Protein AF-A0A836NZJ3-F1 (afdb_monomer_lite)

Sequence (73 aa):
PDDITADALAGLSQTPKTLPSKYFYDARGSQLFEAITQQPEYYLTSTELSLLEASMTSIAQAIGAGVHVVEYG

Structure (mmCIF, N/CA/C/O backbone):
data_AF-A0A836NZJ3-F1
#
_entry.id   AF-A0A836NZJ3-F1
#
loop_
_atom_site.group_PDB
_atom_site.id
_atom_site.type_symbol
_atom_site.label_atom_id
_atom_site.label_alt_id
_atom_site.label_comp_id
_atom_site.label_asym_id
_atom_site.label_entity_id
_atom_site.label_seq_id
_atom_site.pdbx_PDB_ins_code
_atom_site.Cartn_x
_atom_site.Cartn_y
_atom_site.Cartn_z
_atom_site.occupancy
_atom_site.B_iso_or_equiv
_atom_site.auth_seq_id
_atom_site.auth_comp_id
_atom_site.auth_asym_id
_atom_site.auth_atom_id
_atom_site.pdbx_PDB_model_num
ATOM 1 N N . PRO A 1 1 ? -6.976 -9.453 -16.809 1.00 57.16 1 PRO A N 1
ATOM 2 C CA . PRO A 1 1 ? -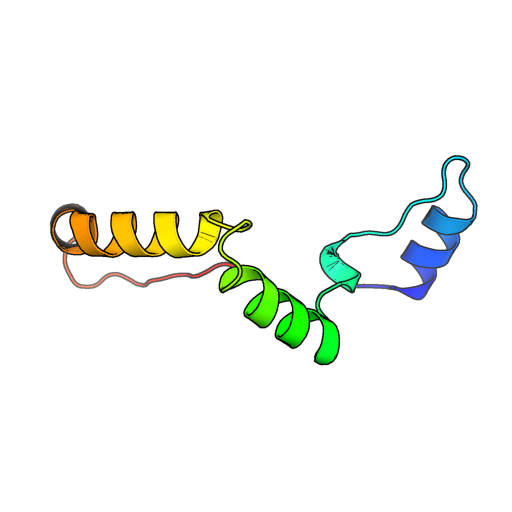5.824 -10.056 -16.099 1.00 57.16 1 PRO A CA 1
ATOM 3 C C . PRO A 1 1 ? -4.645 -9.091 -16.153 1.00 57.16 1 PRO A C 1
ATOM 5 O O . PRO A 1 1 ? -4.549 -8.355 -17.132 1.00 57.16 1 PRO A O 1
ATOM 8 N N . ASP A 1 2 ? -3.799 -9.073 -15.128 1.00 75.06 2 ASP A N 1
ATOM 9 C CA . ASP A 1 2 ? -2.554 -8.311 -15.193 1.00 75.06 2 ASP A CA 1
ATOM 10 C C . ASP A 1 2 ? -1.638 -8.899 -16.273 1.00 75.06 2 ASP A C 1
ATOM 12 O O . ASP A 1 2 ? -1.396 -10.106 -16.296 1.00 75.06 2 ASP A O 1
ATOM 16 N N . ASP A 1 3 ? -1.154 -8.045 -17.176 1.00 93.00 3 ASP A N 1
ATOM 17 C CA . ASP A 1 3 ? -0.197 -8.402 -18.223 1.00 93.00 3 ASP A CA 1
ATOM 18 C C . ASP A 1 3 ? 1.001 -7.455 -18.147 1.00 93.00 3 ASP A C 1
ATOM 20 O O . ASP A 1 3 ? 1.055 -6.401 -18.783 1.00 93.00 3 ASP A O 1
ATOM 24 N N . ILE A 1 4 ? 1.983 -7.854 -17.338 1.00 94.94 4 ILE A N 1
ATOM 25 C CA . ILE A 1 4 ? 3.212 -7.084 -17.136 1.00 94.94 4 ILE A CA 1
ATOM 26 C C . ILE A 1 4 ? 3.992 -6.878 -18.433 1.00 94.94 4 ILE A C 1
ATOM 28 O O . ILE A 1 4 ? 4.665 -5.863 -18.584 1.00 94.94 4 ILE A O 1
ATOM 32 N N . THR A 1 5 ? 3.896 -7.810 -19.386 1.00 9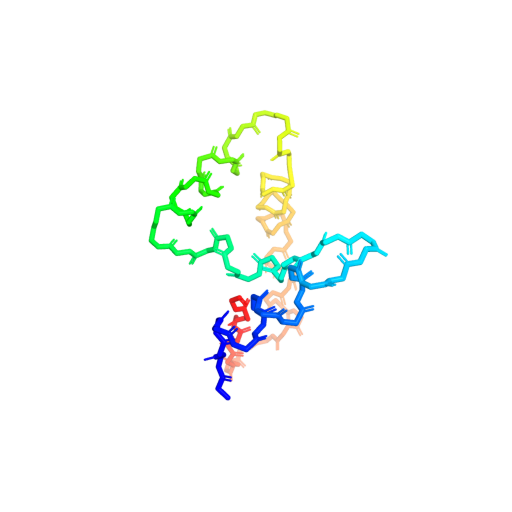7.00 5 THR A N 1
ATOM 33 C CA . THR A 1 5 ? 4.646 -7.712 -20.640 1.00 97.00 5 THR A CA 1
ATOM 34 C C . THR A 1 5 ? 4.033 -6.646 -21.534 1.00 97.00 5 THR A C 1
ATOM 36 O O . THR A 1 5 ? 4.758 -5.788 -22.041 1.00 97.00 5 THR A O 1
ATOM 39 N N . ALA A 1 6 ? 2.706 -6.654 -21.689 1.00 97.12 6 ALA A N 1
ATOM 40 C CA . ALA A 1 6 ? 1.998 -5.619 -22.434 1.00 97.12 6 ALA A CA 1
ATOM 41 C C . ALA A 1 6 ? 2.166 -4.235 -21.785 1.00 97.12 6 ALA A C 1
ATOM 43 O O . ALA A 1 6 ? 2.500 -3.273 -22.482 1.00 97.12 6 ALA A O 1
ATOM 44 N N . ASP A 1 7 ? 2.014 -4.142 -20.459 1.00 96.88 7 ASP A N 1
ATOM 45 C CA . ASP A 1 7 ? 2.169 -2.887 -19.715 1.00 96.88 7 ASP A CA 1
ATOM 46 C C . ASP A 1 7 ? 3.597 -2.327 -19.839 1.00 96.88 7 ASP A C 1
ATOM 48 O O . ASP A 1 7 ? 3.782 -1.134 -20.094 1.00 96.88 7 ASP A O 1
ATOM 52 N N . ALA A 1 8 ? 4.619 -3.182 -19.713 1.00 97.44 8 ALA A N 1
ATOM 53 C CA . ALA A 1 8 ? 6.012 -2.772 -19.855 1.00 97.44 8 ALA A CA 1
ATOM 54 C C . ALA A 1 8 ? 6.344 -2.346 -21.285 1.00 97.44 8 ALA A C 1
ATOM 56 O O . ALA A 1 8 ? 6.993 -1.317 -21.479 1.00 97.44 8 ALA A O 1
ATOM 57 N N . LEU A 1 9 ? 5.876 -3.089 -22.293 1.00 98.00 9 LEU A N 1
ATOM 58 C CA . LEU A 1 9 ? 6.080 -2.717 -23.690 1.00 98.00 9 LEU A CA 1
ATOM 59 C C . LEU A 1 9 ? 5.455 -1.348 -23.982 1.00 98.00 9 LEU A C 1
ATOM 61 O O . LEU A 1 9 ? 6.112 -0.487 -24.569 1.00 98.00 9 LEU A O 1
ATOM 65 N N . ALA A 1 10 ? 4.218 -1.121 -23.542 1.00 97.44 10 ALA A N 1
ATOM 66 C CA . ALA A 1 10 ? 3.518 0.135 -23.769 1.00 97.44 10 ALA A CA 1
ATOM 67 C C . ALA A 1 10 ? 4.173 1.312 -23.027 1.00 97.44 10 ALA A C 1
ATOM 69 O O . ALA A 1 10 ? 4.356 2.379 -23.615 1.00 97.44 10 ALA A O 1
ATOM 70 N N . GLY A 1 11 ? 4.538 1.132 -21.755 1.00 97.62 11 GLY A N 1
ATOM 71 C CA . GLY A 1 11 ? 5.076 2.194 -20.904 1.00 97.62 11 GLY A CA 1
ATOM 72 C C . GLY A 1 11 ? 6.531 2.563 -21.207 1.00 97.62 11 GLY A C 1
ATOM 73 O O . GLY A 1 11 ? 6.885 3.744 -21.244 1.00 97.62 11 GLY A O 1
ATOM 74 N N . LEU A 1 12 ? 7.385 1.576 -21.498 1.00 98.19 12 LEU A N 1
ATOM 75 C CA . LEU A 1 12 ? 8.804 1.809 -21.798 1.00 98.19 12 LEU A CA 1
ATOM 76 C C . LEU A 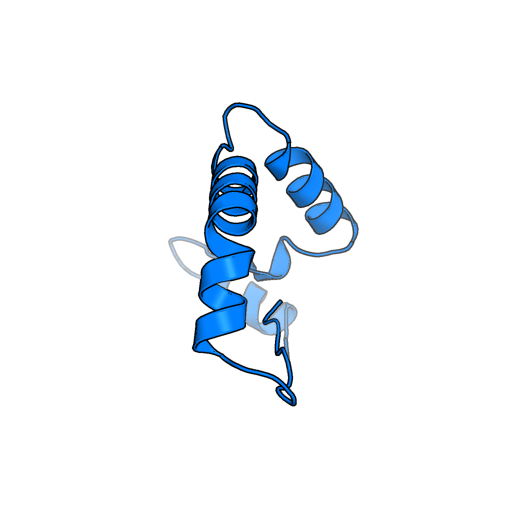1 12 ? 9.045 2.323 -23.225 1.00 98.19 12 LEU A C 1
ATOM 78 O O . LEU A 1 12 ? 10.107 2.893 -23.493 1.00 98.19 12 LEU A O 1
ATOM 82 N N . SER A 1 13 ? 8.062 2.177 -24.119 1.00 98.12 13 SER A N 1
ATOM 83 C CA . SER A 1 13 ? 8.101 2.748 -25.475 1.00 98.12 13 SER A CA 1
ATOM 84 C C . SER A 1 13 ? 7.724 4.238 -25.525 1.00 98.12 13 SER A C 1
ATOM 86 O O . SER A 1 13 ? 7.922 4.881 -26.554 1.00 98.12 13 SER A O 1
ATOM 88 N N . GLN A 1 14 ? 7.189 4.810 -24.440 1.00 98.00 14 GLN A N 1
ATOM 89 C CA . GLN A 1 14 ? 6.774 6.217 -24.376 1.00 98.00 14 GLN A CA 1
ATOM 90 C C . GLN A 1 14 ? 7.928 7.171 -24.022 1.00 98.00 14 GLN A C 1
ATOM 92 O O . GLN A 1 14 ? 8.999 6.772 -23.553 1.00 98.00 14 GLN A O 1
ATOM 97 N N . THR A 1 15 ? 7.699 8.471 -24.242 1.00 97.06 15 THR A N 1
ATOM 98 C CA . THR A 1 15 ? 8.544 9.560 -23.731 1.00 97.06 15 THR A CA 1
ATOM 99 C C . THR A 1 15 ? 7.648 10.619 -23.071 1.00 97.06 15 THR A C 1
ATOM 101 O O . THR A 1 15 ? 6.943 11.320 -23.796 1.00 97.06 15 THR A O 1
ATOM 104 N N . PRO A 1 16 ? 7.655 10.748 -21.728 1.00 96.12 16 PRO A N 1
ATOM 105 C CA . PRO A 1 16 ? 8.486 10.010 -20.769 1.00 96.12 16 PRO A CA 1
ATOM 106 C C . PRO A 1 16 ? 8.064 8.539 -20.598 1.00 96.12 16 PRO A C 1
ATOM 108 O O . PRO A 1 16 ? 6.918 8.178 -20.847 1.00 96.12 16 PRO A O 1
ATOM 111 N N . LYS A 1 17 ? 9.008 7.692 -20.168 1.00 98.38 17 LYS A N 1
ATOM 112 C CA . LYS A 1 17 ? 8.757 6.271 -19.871 1.00 98.38 17 LYS A CA 1
ATOM 113 C C . LYS A 1 17 ? 8.009 6.130 -18.552 1.00 98.38 17 LYS A C 1
ATOM 115 O O . LYS A 1 17 ? 8.315 6.849 -17.602 1.00 98.38 17 LYS A O 1
ATOM 120 N N . THR A 1 18 ? 7.089 5.176 -18.478 1.00 97.69 18 THR A N 1
ATOM 121 C CA . THR A 1 18 ? 6.296 4.906 -17.271 1.00 97.69 18 THR A CA 1
ATOM 122 C C . THR A 1 18 ? 6.124 3.405 -17.038 1.00 97.69 18 THR A C 1
ATOM 124 O O . THR A 1 18 ? 6.258 2.607 -17.964 1.00 97.69 18 THR A O 1
ATOM 127 N N . LEU A 1 19 ? 5.843 3.019 -15.791 1.00 97.19 19 LEU A N 1
ATOM 128 C CA . LEU A 1 19 ? 5.371 1.687 -15.408 1.00 97.19 19 LEU A CA 1
ATOM 129 C C . LEU A 1 19 ? 4.300 1.836 -14.315 1.00 97.19 19 LEU A C 1
ATOM 131 O O . LEU A 1 19 ? 4.446 2.708 -13.454 1.00 97.19 19 LEU A O 1
ATOM 135 N N . PRO A 1 20 ? 3.240 1.008 -14.317 1.00 96.06 20 PRO A N 1
ATOM 136 C CA . PRO A 1 20 ? 2.260 0.991 -13.236 1.00 96.06 20 PRO A CA 1
ATOM 137 C C . PRO A 1 20 ? 2.896 0.660 -11.877 1.00 96.06 20 PRO A C 1
ATOM 139 O O . PRO A 1 20 ? 3.657 -0.300 -11.761 1.00 96.06 20 PRO A O 1
ATOM 142 N N . SER A 1 21 ? 2.529 1.402 -10.829 1.00 96.25 21 SER A N 1
ATOM 143 C CA . SER A 1 21 ? 3.065 1.210 -9.471 1.00 96.25 21 SER A CA 1
ATOM 144 C C . SER A 1 21 ? 2.675 -0.123 -8.830 1.00 96.25 21 SER A C 1
ATOM 146 O O . SER A 1 21 ? 3.374 -0.578 -7.933 1.00 96.25 21 SER A O 1
ATOM 148 N N . LYS A 1 22 ? 1.615 -0.795 -9.305 1.00 94.00 22 LYS A N 1
ATOM 149 C CA . LYS A 1 22 ? 1.223 -2.136 -8.824 1.00 94.00 22 LYS A CA 1
ATOM 150 C C . LYS A 1 22 ? 2.368 -3.158 -8.911 1.00 94.00 22 LYS A C 1
ATOM 152 O O . LYS A 1 22 ? 2.431 -4.078 -8.107 1.00 94.00 22 LYS A O 1
ATOM 157 N N . TYR A 1 23 ? 3.311 -2.961 -9.839 1.00 95.69 23 TYR A N 1
ATOM 158 C CA . TYR A 1 23 ? 4.489 -3.820 -9.991 1.00 95.69 23 TYR A CA 1
ATOM 159 C C . TYR A 1 23 ? 5.576 -3.588 -8.933 1.00 95.69 23 TYR A C 1
ATOM 161 O O . TYR A 1 23 ? 6.548 -4.337 -8.900 1.00 95.69 23 TYR A O 1
ATOM 169 N N . PHE A 1 24 ? 5.417 -2.605 -8.040 1.00 96.81 24 PHE A N 1
ATOM 170 C CA . PHE A 1 24 ? 6.263 -2.491 -6.853 1.00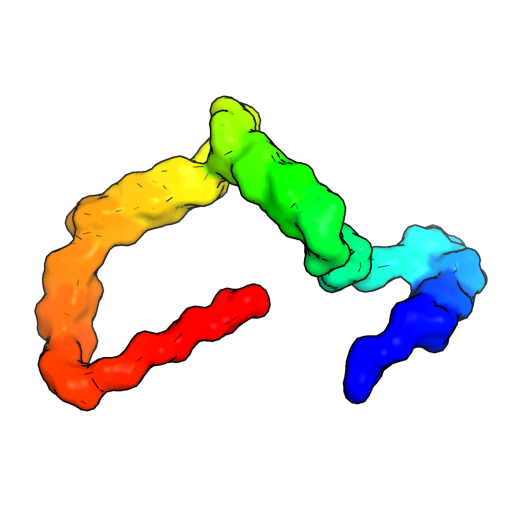 96.81 24 PHE A CA 1
ATOM 171 C C . PHE A 1 24 ? 5.977 -3.570 -5.810 1.00 96.81 24 PHE A C 1
ATOM 173 O O . PHE A 1 24 ? 6.827 -3.776 -4.961 1.00 96.81 24 PHE A O 1
ATOM 180 N N . TYR A 1 25 ? 4.827 -4.247 -5.842 1.00 95.31 25 TYR A N 1
ATOM 181 C CA . TYR A 1 25 ? 4.353 -5.082 -4.731 1.00 95.31 25 TYR A CA 1
ATOM 182 C C . TYR A 1 25 ? 4.502 -6.588 -4.994 1.00 95.31 25 TYR A C 1
ATOM 184 O O . TYR A 1 25 ? 3.606 -7.381 -4.706 1.00 95.31 25 TYR A O 1
ATOM 192 N N . ASP A 1 26 ? 5.651 -7.006 -5.536 1.00 95.69 26 ASP A N 1
ATOM 193 C CA . ASP A 1 26 ? 6.046 -8.418 -5.477 1.00 95.69 26 ASP A CA 1
ATOM 194 C C . ASP A 1 26 ? 6.414 -8.824 -4.032 1.00 95.69 26 ASP A C 1
ATOM 196 O O . ASP A 1 26 ? 6.354 -8.020 -3.101 1.00 95.69 26 ASP A O 1
ATOM 200 N N . ALA A 1 27 ? 6.812 -10.079 -3.807 1.00 97.81 27 ALA A N 1
ATOM 201 C CA . ALA A 1 27 ? 7.150 -10.543 -2.459 1.00 97.81 27 ALA A CA 1
ATOM 202 C C . ALA A 1 27 ? 8.239 -9.687 -1.779 1.00 97.81 27 ALA A C 1
ATOM 204 O O . ALA A 1 27 ? 8.176 -9.447 -0.573 1.00 97.81 27 ALA A O 1
ATOM 205 N N . ARG A 1 28 ? 9.235 -9.211 -2.536 1.00 98.31 28 ARG A N 1
ATOM 206 C CA . ARG A 1 28 ? 10.324 -8.397 -1.991 1.00 98.31 28 ARG A CA 1
ATOM 207 C C . ARG A 1 28 ? 9.885 -6.953 -1.790 1.00 98.31 28 ARG A C 1
ATOM 209 O O . ARG A 1 28 ? 10.209 -6.348 -0.771 1.00 98.31 28 ARG A O 1
ATOM 216 N N . GLY A 1 29 ? 9.180 -6.399 -2.758 1.00 98.19 29 GLY A N 1
ATOM 217 C CA . GLY A 1 29 ? 8.684 -5.041 -2.727 1.00 98.19 29 GLY A CA 1
ATOM 218 C C . GLY A 1 29 ? 7.651 -4.814 -1.629 1.00 98.19 29 GLY A C 1
ATOM 219 O O . GLY A 1 29 ? 7.712 -3.795 -0.950 1.00 98.19 29 GLY A O 1
ATOM 220 N N . SER A 1 30 ? 6.813 -5.808 -1.334 1.00 97.81 30 SER A N 1
ATOM 221 C CA . SER A 1 30 ? 5.903 -5.775 -0.184 1.00 97.81 30 SER A CA 1
ATOM 222 C C . SER A 1 30 ? 6.652 -5.751 1.154 1.00 97.81 30 SER A C 1
ATOM 224 O O . SER A 1 30 ? 6.324 -4.943 2.016 1.00 97.81 30 SER A O 1
ATOM 226 N N . GLN A 1 31 ? 7.725 -6.537 1.313 1.00 98.56 31 GLN A N 1
ATOM 227 C CA . GLN A 1 31 ? 8.587 -6.458 2.509 1.00 98.56 31 GLN A CA 1
ATOM 228 C C . GLN A 1 31 ? 9.281 -5.096 2.636 1.00 98.56 31 GLN A C 1
ATOM 230 O O . GLN A 1 31 ? 9.485 -4.589 3.737 1.00 98.56 31 GLN A O 1
ATOM 235 N N . LEU A 1 32 ? 9.687 -4.503 1.509 1.00 98.62 32 LEU A N 1
ATOM 236 C CA . LEU A 1 32 ? 10.264 -3.161 1.499 1.00 98.62 32 LEU A CA 1
ATOM 237 C C . LEU A 1 32 ? 9.222 -2.115 1.892 1.00 98.62 32 LEU A C 1
ATOM 239 O O . LEU A 1 32 ? 9.544 -1.220 2.665 1.00 98.62 32 LEU A O 1
ATOM 243 N N . PHE A 1 33 ? 7.987 -2.240 1.407 1.00 98.19 33 PHE A N 1
ATOM 244 C CA . PHE A 1 33 ? 6.893 -1.361 1.799 1.00 98.19 33 PHE A CA 1
ATOM 245 C C . PHE A 1 33 ? 6.591 -1.474 3.296 1.00 98.19 33 PHE A C 1
ATOM 247 O O . PHE A 1 33 ? 6.511 -0.452 3.965 1.00 98.19 33 PHE A O 1
ATOM 254 N N . GLU A 1 34 ? 6.545 -2.685 3.851 1.00 97.75 34 GLU A N 1
ATOM 255 C CA . GLU A 1 34 ? 6.407 -2.895 5.297 1.00 97.75 34 GLU A CA 1
ATOM 256 C C . GLU A 1 34 ? 7.558 -2.252 6.091 1.00 97.75 34 GLU A C 1
ATOM 258 O O . GLU A 1 34 ? 7.340 -1.650 7.136 1.00 97.75 34 GLU A O 1
ATOM 263 N N . ALA A 1 35 ? 8.793 -2.298 5.588 1.00 98.50 35 ALA A N 1
ATOM 264 C CA . ALA A 1 35 ? 9.902 -1.584 6.222 1.00 98.50 35 ALA A CA 1
ATOM 265 C C . ALA A 1 35 ? 9.766 -0.051 6.108 1.00 98.50 35 ALA A C 1
ATOM 267 O O . ALA A 1 35 ? 10.169 0.668 7.028 1.00 98.50 35 ALA A O 1
ATOM 268 N N . ILE A 1 36 ? 9.203 0.446 4.998 1.00 98.44 36 ILE A N 1
ATOM 269 C CA . ILE A 1 36 ? 8.905 1.869 4.780 1.00 98.44 36 ILE A CA 1
ATOM 270 C C . ILE A 1 36 ? 7.867 2.354 5.791 1.00 98.44 36 ILE A C 1
ATOM 272 O O . ILE A 1 36 ? 8.072 3.420 6.363 1.00 98.44 36 ILE A O 1
ATOM 276 N N . THR A 1 37 ? 6.810 1.583 6.075 1.00 98.12 37 THR A N 1
ATOM 277 C CA . THR A 1 37 ? 5.745 2.005 7.006 1.00 98.12 37 THR A CA 1
ATOM 278 C C . THR A 1 37 ? 6.220 2.231 8.443 1.00 98.12 37 THR A C 1
ATOM 280 O O . THR A 1 37 ? 5.543 2.913 9.210 1.00 98.12 37 THR A O 1
ATOM 283 N N . GLN A 1 38 ? 7.394 1.702 8.797 1.00 97.75 38 GLN A N 1
ATOM 284 C CA . GLN A 1 38 ? 8.024 1.869 10.108 1.00 97.75 38 GLN A CA 1
ATOM 285 C C . GLN A 1 38 ? 9.024 3.032 10.171 1.00 97.75 38 GLN A C 1
ATOM 287 O O . GLN A 1 38 ? 9.552 3.328 11.244 1.00 97.75 38 GLN A O 1
ATOM 292 N N . GLN A 1 39 ? 9.337 3.677 9.041 1.00 98.25 39 GLN A N 1
ATOM 293 C CA . GLN A 1 39 ? 10.278 4.795 9.031 1.00 98.25 39 GLN A CA 1
ATOM 294 C C . GLN A 1 39 ? 9.631 6.058 9.616 1.00 98.25 39 GLN A C 1
ATOM 296 O O . GLN A 1 39 ? 8.480 6.360 9.289 1.00 98.25 39 GLN A O 1
ATOM 301 N N . PRO A 1 40 ? 10.357 6.845 10.432 1.00 96.94 40 PRO A N 1
ATOM 302 C CA . PRO A 1 40 ? 9.812 8.060 11.037 1.00 96.94 40 PRO A CA 1
ATOM 303 C C . PRO A 1 40 ? 9.391 9.111 9.997 1.00 96.94 40 PRO A C 1
ATOM 305 O O . PRO A 1 40 ? 8.486 9.902 10.253 1.00 96.94 40 PRO A O 1
ATOM 308 N N . GLU A 1 41 ? 10.005 9.114 8.814 1.00 98.00 41 GLU A N 1
ATOM 309 C CA . GLU A 1 41 ? 9.644 9.993 7.702 1.00 98.00 41 GLU A CA 1
ATOM 310 C C . GLU A 1 41 ? 8.319 9.587 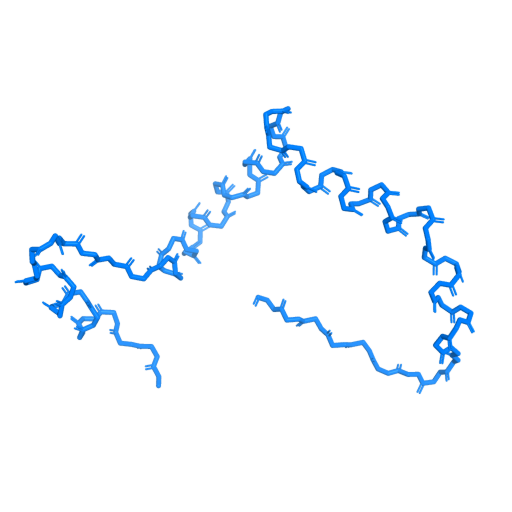7.034 1.00 98.00 41 GLU A C 1
ATOM 312 O O . GLU A 1 41 ? 7.633 10.437 6.462 1.00 98.00 41 GLU A O 1
ATOM 317 N N . TYR A 1 42 ? 7.931 8.309 7.119 1.00 98.12 42 TYR A N 1
ATOM 318 C CA . TYR A 1 42 ? 6.695 7.775 6.544 1.00 98.12 42 TYR A CA 1
ATOM 319 C C . TYR A 1 42 ? 5.588 7.680 7.602 1.00 98.12 42 TYR A C 1
ATOM 321 O O . TYR A 1 42 ? 5.073 6.619 7.941 1.00 98.12 42 TYR A O 1
ATOM 329 N N . TYR A 1 43 ? 5.184 8.835 8.125 1.00 97.75 43 TYR A N 1
ATOM 330 C CA . TYR A 1 43 ? 4.206 8.943 9.214 1.00 97.75 43 TYR A CA 1
ATOM 331 C C . TYR A 1 43 ? 2.786 8.441 8.880 1.00 97.75 43 TYR A C 1
ATOM 333 O O . TYR A 1 43 ? 1.936 8.391 9.769 1.00 97.75 43 TYR A O 1
ATOM 341 N N . LEU A 1 44 ? 2.491 8.123 7.613 1.00 98.31 44 LEU A N 1
ATOM 342 C CA . LEU A 1 44 ? 1.136 7.809 7.147 1.00 98.31 44 LEU A CA 1
ATOM 343 C C . LEU A 1 44 ? 0.537 6.611 7.889 1.00 98.31 44 LEU A C 1
ATOM 345 O O . LEU A 1 44 ? -0.540 6.734 8.467 1.00 98.31 44 LEU A O 1
ATOM 349 N N . THR A 1 45 ? 1.256 5.488 7.938 1.00 97.62 45 THR A N 1
ATOM 350 C CA . THR A 1 45 ? 0.757 4.257 8.567 1.00 97.62 45 THR A CA 1
ATOM 351 C C . THR A 1 45 ? 0.569 4.422 10.073 1.00 97.62 45 THR A C 1
ATOM 353 O O . THR A 1 45 ? -0.466 4.037 10.610 1.00 97.62 45 THR A O 1
ATOM 356 N N . SER A 1 46 ? 1.524 5.046 10.769 1.00 97.69 46 SER A N 1
ATOM 357 C CA . SER A 1 46 ? 1.411 5.272 12.217 1.00 97.69 46 SER A CA 1
ATOM 358 C C . SER A 1 46 ? 0.280 6.242 12.573 1.00 97.69 46 SER A C 1
ATOM 360 O O . SER A 1 46 ? -0.412 6.052 13.576 1.00 97.69 46 SER A O 1
ATOM 362 N N . THR A 1 47 ? 0.047 7.252 11.733 1.00 98.25 47 THR A N 1
ATOM 363 C CA . THR A 1 47 ? -1.060 8.202 11.902 1.00 98.25 47 THR A CA 1
ATOM 364 C C . THR A 1 47 ? -2.409 7.528 11.692 1.00 98.25 47 THR A C 1
ATOM 366 O O . THR A 1 47 ? -3.312 7.713 12.507 1.00 98.25 47 THR A O 1
ATOM 369 N N . GLU A 1 48 ? -2.549 6.725 10.637 1.00 98.06 48 GLU A N 1
ATOM 370 C CA . GLU A 1 48 ? -3.772 5.967 10.368 1.00 98.06 48 GLU A CA 1
ATOM 371 C C . GLU A 1 48 ? -4.097 5.001 11.512 1.00 98.06 48 GLU A C 1
ATOM 373 O O . GLU A 1 48 ? -5.214 5.034 12.027 1.00 98.06 48 GLU A O 1
ATOM 378 N N . LEU A 1 49 ? -3.114 4.219 11.973 1.00 97.38 49 LEU A N 1
ATOM 379 C CA . LEU A 1 49 ? -3.265 3.320 13.121 1.00 97.38 49 LEU A CA 1
ATOM 380 C C . LEU A 1 49 ? -3.742 4.075 14.368 1.00 97.38 49 LEU A C 1
ATOM 382 O O . LEU A 1 49 ? -4.722 3.674 14.990 1.00 97.38 49 LEU A O 1
ATOM 386 N N . SER A 1 50 ? -3.116 5.213 14.685 1.00 98.12 50 SER A N 1
ATOM 387 C CA . SER A 1 50 ? -3.486 6.028 15.852 1.00 98.12 50 SER A CA 1
ATOM 388 C C . SER A 1 50 ? -4.924 6.554 15.764 1.00 98.12 50 SER A C 1
ATOM 390 O O . SER A 1 50 ? -5.660 6.568 16.752 1.00 98.12 50 SER A O 1
ATOM 392 N N . LEU A 1 51 ? -5.350 6.995 14.576 1.00 98.12 51 LEU A N 1
ATOM 393 C CA . LEU A 1 51 ? -6.715 7.475 14.348 1.00 98.12 51 LEU A CA 1
ATOM 394 C C . LEU A 1 51 ? -7.732 6.339 14.427 1.00 98.12 51 LEU A C 1
ATOM 396 O O . LEU A 1 51 ? -8.814 6.526 14.995 1.00 98.12 51 LEU A O 1
ATOM 400 N N . LEU A 1 52 ? -7.386 5.178 13.869 1.00 97.12 52 LEU A N 1
ATOM 401 C CA . LEU A 1 52 ? -8.218 3.989 13.908 1.00 97.12 52 LEU A CA 1
ATOM 402 C C . LEU A 1 52 ? -8.412 3.535 15.355 1.00 97.12 52 LEU A C 1
ATOM 404 O O . LEU A 1 52 ? -9.552 3.395 15.780 1.00 97.12 52 LEU A O 1
ATOM 408 N N . GLU A 1 53 ? -7.342 3.414 16.142 1.00 97.88 53 GLU A N 1
ATOM 409 C CA . GLU A 1 53 ? -7.405 3.078 17.571 1.00 97.88 53 GLU A CA 1
ATOM 410 C C . GLU A 1 53 ? -8.285 4.058 18.359 1.00 97.88 53 GLU A C 1
ATOM 412 O O . GLU A 1 53 ? -9.151 3.640 19.131 1.00 97.88 53 GLU A O 1
ATOM 417 N N . ALA A 1 54 ? -8.124 5.363 18.122 1.00 98.31 54 ALA A N 1
ATOM 418 C CA . ALA A 1 54 ? -8.911 6.393 18.796 1.00 98.31 54 ALA A CA 1
ATOM 419 C C . ALA A 1 54 ? -10.403 6.373 18.408 1.00 98.31 54 ALA A C 1
ATOM 421 O O . ALA A 1 54 ? -11.257 6.753 19.211 1.00 98.31 54 ALA A O 1
ATOM 422 N N . SER A 1 55 ? -10.729 5.937 17.186 1.00 97.69 55 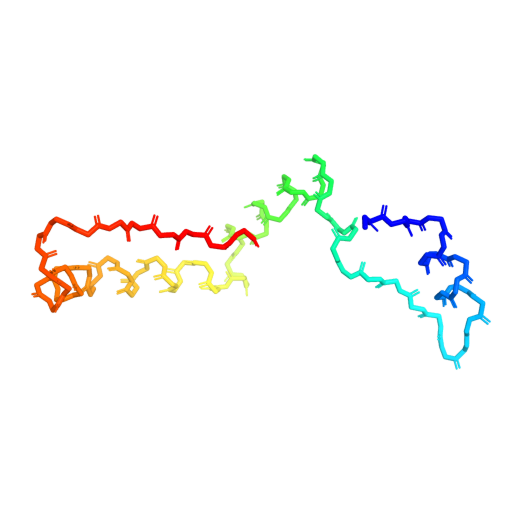SER A N 1
ATOM 423 C CA . SER A 1 55 ? -12.076 6.064 16.610 1.00 97.69 55 SER A CA 1
ATOM 424 C C . SER A 1 55 ? -12.840 4.742 16.503 1.00 97.69 55 SER A C 1
ATOM 426 O O . SER A 1 55 ? -14.056 4.767 16.300 1.00 97.69 55 SER A O 1
ATOM 428 N N . MET A 1 56 ? -12.174 3.592 16.656 1.00 96.12 56 MET A N 1
ATOM 429 C CA . MET A 1 56 ? -12.729 2.266 16.351 1.00 96.12 56 MET A CA 1
ATOM 430 C C . MET A 1 56 ? -14.023 1.977 17.115 1.00 96.12 56 MET A C 1
ATOM 432 O O . MET A 1 56 ? -14.970 1.453 16.534 1.00 96.12 56 MET A O 1
ATOM 436 N N . THR A 1 57 ? -14.118 2.388 18.382 1.00 96.19 57 THR A N 1
ATOM 437 C CA . THR A 1 57 ? -15.345 2.228 19.179 1.00 96.19 57 THR A CA 1
ATOM 438 C C . THR A 1 57 ? -16.526 2.996 18.583 1.00 96.19 57 THR A C 1
ATOM 440 O O . THR A 1 57 ? -17.622 2.451 18.476 1.00 96.19 57 THR A O 1
ATOM 443 N N . SER A 1 58 ? -16.311 4.247 18.166 1.00 97.81 58 SER A N 1
ATOM 444 C CA . SER A 1 58 ? -17.353 5.085 17.554 1.00 97.81 58 SER A CA 1
ATOM 445 C C . SER A 1 58 ? -17.798 4.517 16.204 1.00 97.81 58 SER A C 1
ATOM 447 O O . SER A 1 58 ? -18.991 4.399 15.928 1.00 97.81 58 SER A O 1
ATOM 449 N N . ILE A 1 59 ? -16.833 4.071 15.394 1.00 96.31 59 ILE A N 1
ATOM 450 C CA . ILE A 1 59 ? -17.087 3.430 14.100 1.00 96.31 59 ILE A CA 1
ATOM 451 C C . ILE A 1 59 ? -17.919 2.154 14.288 1.00 96.31 59 ILE A C 1
ATOM 453 O O . ILE A 1 59 ? -18.949 1.989 13.637 1.00 96.31 59 ILE A O 1
ATOM 457 N N . ALA A 1 60 ? -17.531 1.280 15.222 1.00 94.81 60 ALA A N 1
ATOM 458 C CA . ALA A 1 60 ? -18.256 0.045 15.509 1.00 94.81 60 ALA A CA 1
ATOM 459 C C . ALA A 1 60 ? -19.697 0.309 15.982 1.00 94.81 60 ALA A C 1
ATOM 461 O O . ALA A 1 60 ? -20.624 -0.383 15.560 1.00 94.81 60 ALA A O 1
ATOM 462 N N . GLN A 1 61 ? -19.905 1.335 16.815 1.00 96.62 61 GLN A N 1
ATOM 463 C CA . GLN A 1 61 ? -21.240 1.744 17.264 1.00 96.62 61 GLN A CA 1
ATOM 464 C C . GLN A 1 61 ? -22.112 2.260 16.116 1.00 96.62 61 GLN A C 1
ATOM 466 O O . GLN A 1 61 ? -23.296 1.934 16.063 1.00 96.62 61 GLN A O 1
ATOM 471 N N . ALA A 1 62 ? -21.540 3.040 15.196 1.00 97.19 62 ALA A N 1
ATOM 472 C CA . ALA A 1 62 ? -22.266 3.588 14.054 1.00 97.19 62 ALA A CA 1
ATOM 473 C C . ALA A 1 62 ? -22.672 2.512 13.032 1.00 97.19 62 ALA A C 1
ATOM 475 O O . ALA A 1 62 ? -23.731 2.622 12.417 1.00 97.19 62 ALA A O 1
ATOM 476 N N . ILE A 1 63 ? -21.844 1.479 12.854 1.00 96.56 63 ILE A N 1
ATOM 477 C CA . ILE A 1 63 ? -22.092 0.386 11.904 1.00 96.56 63 ILE A CA 1
ATOM 478 C C . ILE A 1 63 ? -23.095 -0.637 12.463 1.00 96.56 63 ILE A C 1
ATOM 480 O O . ILE A 1 63 ? -23.954 -1.126 11.729 1.00 96.56 63 ILE A O 1
ATOM 484 N N . GLY A 1 64 ? -23.009 -0.950 13.760 1.00 95.25 64 GLY A N 1
ATOM 485 C CA . GLY A 1 64 ? -23.836 -1.971 14.400 1.00 95.25 64 GLY A CA 1
ATOM 486 C C . GLY A 1 64 ? -23.340 -3.407 14.175 1.00 95.25 64 GLY A C 1
ATOM 487 O O . GLY A 1 64 ? -22.317 -3.661 13.542 1.00 95.25 64 GLY A O 1
ATOM 488 N N . ALA A 1 65 ? -24.054 -4.373 14.757 1.00 93.75 65 ALA A N 1
ATOM 489 C CA . ALA A 1 65 ? -23.679 -5.787 14.724 1.00 93.75 65 ALA A CA 1
ATOM 490 C C . ALA A 1 65 ? -24.188 -6.512 13.463 1.00 93.75 65 ALA A C 1
ATOM 492 O O . ALA A 1 65 ? -25.153 -6.088 12.833 1.00 93.75 65 ALA A O 1
ATOM 493 N N . GLY A 1 66 ? -23.577 -7.660 13.145 1.00 94.50 66 GLY A N 1
ATOM 494 C CA . GLY A 1 66 ? -24.022 -8.533 12.048 1.00 94.50 66 GLY A CA 1
ATOM 495 C C . GLY A 1 66 ? -23.577 -8.084 10.654 1.00 94.50 66 GLY A C 1
ATOM 496 O O . GLY A 1 66 ? -24.201 -8.462 9.666 1.00 94.50 66 GLY A O 1
ATOM 497 N N . VAL A 1 67 ? -22.518 -7.278 10.573 1.00 95.25 67 VAL A N 1
ATOM 498 C CA . VAL A 1 67 ? -21.967 -6.769 9.313 1.00 95.25 67 VAL A CA 1
ATOM 499 C C . VAL A 1 67 ? -20.776 -7.589 8.822 1.00 95.25 67 VAL A C 1
ATOM 501 O O . VAL A 1 67 ? -20.113 -8.284 9.593 1.00 95.25 67 VAL A O 1
ATOM 504 N N . HIS A 1 68 ? -20.477 -7.455 7.532 1.00 95.44 68 HIS A N 1
ATOM 505 C CA . HIS A 1 68 ? -19.254 -7.965 6.925 1.00 95.44 68 HIS A CA 1
ATOM 506 C C . HIS A 1 68 ? -18.253 -6.830 6.727 1.00 95.44 68 HIS A C 1
ATOM 508 O O . HIS A 1 68 ? -18.618 -5.752 6.259 1.00 95.44 68 HIS A O 1
ATOM 514 N N . VAL A 1 69 ? -16.989 -7.096 7.047 1.00 93.50 69 VAL A N 1
ATOM 515 C CA . VAL A 1 69 ? -15.876 -6.199 6.734 1.00 93.50 69 VAL A CA 1
ATOM 516 C C . VAL A 1 69 ? -15.276 -6.635 5.402 1.00 93.50 69 VAL A C 1
ATOM 518 O O . VAL A 1 69 ? -15.000 -7.817 5.204 1.00 93.50 69 VAL A O 1
ATOM 521 N N . VAL A 1 70 ? -15.098 -5.680 4.493 1.00 95.94 70 VAL A N 1
ATOM 522 C CA . VAL A 1 70 ? -14.389 -5.869 3.225 1.00 95.94 70 VAL A CA 1
ATOM 523 C C . VAL A 1 70 ? -13.187 -4.939 3.241 1.00 95.94 70 VAL A C 1
ATOM 525 O O . VAL A 1 70 ? -13.352 -3.728 3.373 1.00 95.94 70 VAL A O 1
ATOM 528 N N . GLU A 1 71 ? -11.996 -5.512 3.116 1.00 94.19 71 GLU A N 1
ATOM 529 C CA . GLU A 1 71 ? -10.735 -4.782 3.025 1.00 94.19 71 GLU A CA 1
ATOM 530 C C . GLU A 1 71 ? -10.230 -4.868 1.587 1.00 94.19 71 GLU A C 1
ATOM 532 O O . GLU A 1 71 ? -10.080 -5.958 1.029 1.00 94.19 71 GLU A O 1
ATOM 537 N N . TYR A 1 72 ? -10.030 -3.708 0.967 1.00 90.25 72 TYR A N 1
ATOM 538 C CA . TYR A 1 72 ? -9.420 -3.632 -0.351 1.00 90.25 72 TYR A CA 1
ATOM 539 C C . TYR A 1 72 ? -7.906 -3.578 -0.166 1.00 90.25 72 TYR A C 1
ATOM 541 O O . TYR A 1 72 ? -7.412 -2.665 0.492 1.00 90.25 72 TYR A O 1
ATOM 549 N N . GLY A 1 73 ? -7.217 -4.579 -0.716 1.00 80.88 73 GLY A N 1
ATOM 550 C CA . GLY A 1 73 ? -5.754 -4.623 -0.774 1.00 80.88 73 GLY A CA 1
ATOM 551 C C . GLY A 1 73 ? -5.165 -3.639 -1.772 1.00 80.88 73 GLY A C 1
ATOM 552 O O . GLY A 1 73 ? -5.885 -3.246 -2.721 1.00 80.88 73 GLY A O 1
#

pLDDT: mean 95.81, std 5.74, range [57.16, 98.62]

Organism: NCBI:txid1184265

Secondary structure (DSSP, 8-state):
---HHHHHHHHHTSSS----GGGG-SHHHHHHHHHHHTSTT-HHHHHHHHHHHHHHHHHHHHH-SSPPP----

Radius of gyration: 18.45 Å; chains: 1; bounding box: 34×21×45 Å

Foldseek 3Di:
DDDQPVQQVVQCPDVVRDHDPVVCDDPVSVVVVVVLCPDPVNCPNVVVVVVCVVCVVVVDVVVDPDDDDDDDD

InterPro domains:
  IPR019257 Histidine-specific methyltransferase, SAM-dependent methyltransferase domain [PF10017] (5-73)
  IPR029063 S-adenosyl-L-methionine-dependent methyltransferase superfamily [G3DSA:3.40.50.150] (30-73)
  IPR051128 EgtD Methyltransferase [PTHR43397] (4-73)